Protein 8KC4 (pdb70)

Structure (mmCIF, N/CA/C/O backbone):
data_8KC4
#
_entry.id   8KC4
#
_cell.length_a   40.535
_cell.length_b   59.101
_cell.length_c   67.956
_cell.angle_alpha   90.000
_cell.angle_beta   90.000
_cell.angle_gamma   90.000
#
_symmetry.space_group_name_H-M   'P 21 21 21'
#
loop_
_entity.id
_entity.type
_entity.pdbx_description
1 polymer 'De novo design protein -NA05'
2 water water
#
loop_
_atom_site.group_PDB
_atom_site.id
_atom_site.type_symbol
_atom_site.label_atom_id
_atom_site.label_alt_id
_atom_site.label_comp_id
_atom_site.label_asym_id
_atom_site.label_entity_id
_atom_site.label_seq_id
_atom_site.pdbx_PDB_ins_code
_atom_site.Cartn_x
_atom_site.Cartn_y
_atom_site.Cartn_z
_atom_site.occupancy
_atom_site.B_iso_or_equiv
_atom_site.auth_seq_id
_atom_site.auth_comp_id
_atom_site.auth_asym_id
_atom_site.auth_atom_id
_atom_site.pdbx_PDB_model_num
ATOM 1 N N . LYS A 1 9 ? 11.03130 12.44832 33.90939 1.000 106.64007 8 LYS A N 1
ATOM 2 C CA . LYS A 1 9 ? 11.00167 11.00409 33.71194 1.000 100.46878 8 LYS A CA 1
ATOM 3 C C . LYS A 1 9 ? 9.62127 10.43621 34.02577 1.000 99.21349 8 LYS A C 1
ATOM 4 O O . LYS A 1 9 ? 9.20130 9.44153 33.43393 1.000 95.50351 8 LYS A O 1
ATOM 6 N N . LYS A 1 10 ? 8.92328 11.07167 34.97002 1.000 116.78862 9 LYS A N 1
ATOM 7 C CA . LYS A 1 10 ? 7.58101 10.62370 35.32897 1.000 114.06549 9 LYS A CA 1
ATOM 8 C C . LYS A 1 10 ? 6.62165 10.76782 34.15332 1.000 109.62925 9 LYS A C 1
ATOM 9 O O . LYS A 1 10 ? 5.83871 9.85702 33.85895 1.000 103.93094 9 LYS A O 1
ATOM 11 N N . LYS A 1 11 ? 6.66919 11.91230 33.46676 1.000 97.23927 10 LYS A N 1
ATOM 12 C CA . LYS A 1 11 ? 5.83389 12.09947 32.28555 1.000 98.62797 10 LYS A CA 1
ATOM 13 C C . LYS A 1 11 ? 6.29387 11.21500 31.13509 1.000 85.70356 10 LYS A C 1
ATOM 14 O O . LYS A 1 11 ? 5.47580 10.80172 30.30453 1.000 82.17174 10 LYS A O 1
ATOM 16 N N . ILE A 1 12 ? 7.59507 10.92305 31.06993 1.000 95.02697 11 ILE A N 1
ATOM 17 C CA . ILE A 1 12 ? 8.12200 10.05064 30.02416 1.000 80.06536 11 ILE A CA 1
ATOM 18 C C . ILE A 1 12 ? 7.52671 8.65435 30.15852 1.000 90.84447 11 ILE A C 1
ATOM 19 O O . ILE A 1 12 ? 7.06578 8.05557 29.17927 1.000 78.15421 11 ILE A O 1
ATOM 24 N N . GLU A 1 13 ? 7.51892 8.12091 31.38311 1.000 88.23822 12 GLU A N 1
ATOM 25 C CA . GLU A 1 13 ? 6.98403 6.78268 31.61231 1.000 90.06620 12 GLU A CA 1
ATOM 26 C C . GLU A 1 13 ? 5.47382 6.74612 31.41504 1.000 85.79626 12 GLU A C 1
ATOM 27 O O . GLU A 1 13 ? 4.93372 5.75872 30.90259 1.000 84.13668 12 GLU A O 1
ATOM 29 N N . GLU A 1 14 ? 4.77583 7.80973 31.82157 1.000 88.61460 13 GLU A N 1
ATOM 30 C CA . GLU A 1 14 ? 3.32483 7.84663 31.66785 1.000 88.94294 13 GLU A CA 1
ATOM 31 C C . GLU A 1 14 ? 2.92408 7.81183 30.19844 1.000 94.39501 13 GLU A C 1
ATOM 32 O O . GLU A 1 14 ? 1.94184 7.15658 29.83062 1.000 85.01880 13 GLU A O 1
ATOM 34 N N . PHE A 1 15 ? 3.66854 8.51853 29.34416 1.000 78.57086 14 PHE A N 1
ATOM 35 C CA . PHE A 1 15 ? 3.37985 8.49175 27.91377 1.000 74.74921 14 PHE A CA 1
ATOM 36 C C . PHE A 1 15 ? 3.55777 7.09140 27.34125 1.000 71.32185 14 PHE A C 1
ATOM 37 O O . PHE A 1 15 ? 2.74254 6.63549 26.53050 1.000 69.62670 14 PHE A O 1
ATOM 45 N N . ALA A 1 16 ? 4.62403 6.39693 27.74643 1.000 73.18468 15 ALA A N 1
ATOM 46 C CA . ALA A 1 16 ? 4.85800 5.04288 27.25519 1.000 70.81358 15 ALA A CA 1
ATOM 47 C C . ALA A 1 16 ? 3.75319 4.09526 27.70323 1.000 85.63884 15 ALA A C 1
ATOM 48 O O . ALA A 1 16 ? 3.31452 3.23225 26.93339 1.000 79.47672 15 ALA A O 1
ATOM 50 N N . ASN A 1 17 ? 3.29644 4.23583 28.95024 1.000 78.50788 16 ASN A N 1
ATOM 51 C CA . ASN A 1 17 ? 2.19503 3.40933 29.43302 1.000 82.23791 16 ASN A CA 1
ATOM 52 C C . ASN A 1 17 ? 0.91611 3.68920 28.65411 1.000 80.92970 16 ASN A C 1
ATOM 53 O O . ASN A 1 17 ? 0.11368 2.77967 28.41406 1.000 83.25733 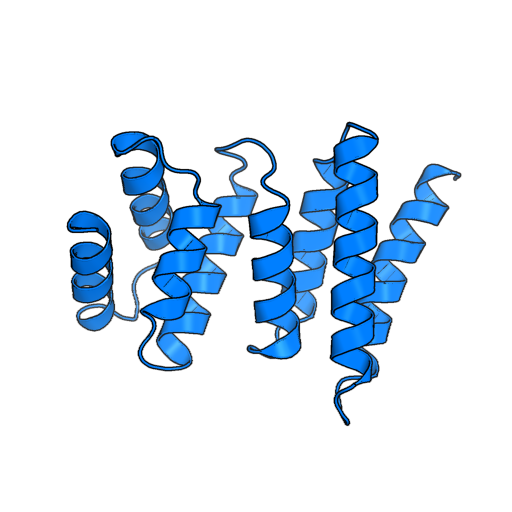16 ASN A O 1
ATOM 55 N N . PHE A 1 18 ? 0.70212 4.94684 28.26250 1.000 79.01951 17 PHE A N 1
ATOM 56 C CA . PHE A 1 18 ? -0.46788 5.28088 27.45727 1.000 78.19905 17 PHE A CA 1
ATOM 57 C C . PHE A 1 18 ? -0.40491 4.62155 26.08448 1.000 74.19032 17 PHE A C 1
ATOM 58 O O . PHE A 1 18 ? -1.41930 4.12384 25.58239 1.000 77.69414 17 PHE A O 1
ATOM 66 N N . PHE A 1 19 ? 0.77593 4.61059 25.46085 1.000 70.09149 18 PHE A N 1
ATOM 67 C CA . PHE A 1 19 ? 0.88944 4.08223 24.10461 1.000 70.51103 18 PHE A CA 1
ATOM 68 C C . PHE A 1 19 ? 0.66260 2.57547 24.06498 1.000 75.29666 18 PHE A C 1
ATOM 69 O O . PHE A 1 19 ? 0.02839 2.06497 23.13511 1.000 67.98803 18 PHE A O 1
ATOM 77 N N . ILE A 1 20 ? 1.18513 1.84251 25.05184 1.000 77.37752 19 ILE A N 1
ATOM 78 C CA . ILE A 1 20 ? 1.05386 0.38975 25.04032 1.000 73.37410 19 ILE A CA 1
ATOM 79 C C . ILE A 1 20 ? -0.39875 -0.04470 25.18709 1.000 76.90611 19 ILE A C 1
ATOM 80 O O . ILE A 1 20 ? -0.75971 -1.14831 24.76532 1.000 85.11477 19 ILE A O 1
ATOM 85 N N . GLU A 1 21 ? -1.24850 0.80087 25.77069 1.000 78.86454 20 GLU A N 1
ATOM 86 C CA . GLU A 1 21 ? -2.67130 0.50380 25.87804 1.000 82.87660 20 GLU A CA 1
ATOM 87 C C . GLU A 1 21 ? -3.44692 0.90153 24.63055 1.000 80.86873 20 GLU A C 1
ATOM 88 O O . GLU A 1 21 ? -4.49540 0.31041 24.34697 1.000 83.98001 20 GLU A O 1
ATOM 90 N N . ASN A 1 22 ? -2.95864 1.89179 23.88268 1.000 76.38684 21 ASN A N 1
ATOM 91 C CA . ASN A 1 22 ? -3.57859 2.34423 22.63614 1.000 79.36547 21 ASN A CA 1
ATOM 92 C C . ASN A 1 22 ? -2.46104 2.46662 21.60361 1.000 69.60512 21 ASN A C 1
ATOM 93 O O . ASN A 1 22 ? -1.80757 3.50795 21.50278 1.000 74.18456 21 ASN A O 1
ATOM 98 N N . LYS A 1 23 ? -2.23054 1.39454 20.84889 1.000 69.16500 22 LYS A N 1
ATOM 99 C CA . LYS A 1 23 ? -1.15230 1.36193 19.87067 1.000 72.34274 22 LYS A CA 1
ATOM 100 C C . LYS A 1 23 ? -1.55688 1.90750 18.50804 1.000 75.86850 22 LYS A C 1
ATOM 101 O O . LYS A 1 23 ? -0.69005 2.06379 17.64126 1.000 64.87579 22 LYS A O 1
ATOM 107 N N . ASP A 1 24 ? -2.83838 2.20540 18.29714 1.000 67.54666 23 ASP A N 1
ATOM 108 C CA . ASP A 1 24 ? -3.34061 2.62205 16.99380 1.000 70.68265 23 ASP A CA 1
ATOM 109 C C . ASP A 1 24 ? -3.86684 4.05415 17.01792 1.000 81.96936 23 ASP A C 1
ATOM 110 O O . ASP A 1 24 ? -4.79133 4.39394 16.27689 1.000 80.47715 23 ASP A O 1
ATOM 115 N N . VAL A 1 25 ? -3.28754 4.90680 17.86682 1.000 77.66148 24 VAL A N 1
ATOM 116 C CA . VAL A 1 25 ? -3.70669 6.30370 17.90023 1.000 78.62560 24 VAL A CA 1
ATOM 117 C C . VAL A 1 25 ? -3.20618 7.02753 16.65348 1.000 73.10889 24 VAL A C 1
ATOM 118 O O . VAL A 1 25 ? -2.23471 6.62201 16.00339 1.000 72.41206 24 VAL A O 1
ATOM 122 N N . ASP A 1 26 ? -3.89290 8.11660 16.31423 1.000 79.44964 25 ASP A N 1
ATOM 123 C CA . ASP A 1 26 ? -3.48277 8.94217 15.18759 1.000 76.46358 25 ASP A CA 1
ATOM 124 C C . ASP A 1 26 ? -2.10459 9.53912 15.44419 1.000 74.72927 25 ASP A C 1
ATOM 125 O O . ASP A 1 26 ? -1.76213 9.89260 16.57619 1.000 77.24624 25 ASP A O 1
ATOM 130 N N . LEU A 1 27 ? -1.30528 9.63744 14.37925 1.000 71.89165 26 LEU A N 1
ATOM 131 C CA . LEU A 1 27 ? 0.02343 10.22730 14.50559 1.000 64.65443 26 LEU A CA 1
ATOM 132 C C . LEU A 1 27 ? -0.06116 11.69061 14.91997 1.000 65.22024 26 LEU A C 1
ATOM 133 O O . LEU A 1 27 ? 0.74233 12.15979 15.73470 1.000 67.68194 26 LEU A O 1
ATOM 138 N N . ASP A 1 28 ? -1.02517 12.42917 14.36405 1.000 80.91321 27 ASP A N 1
ATOM 139 C CA . ASP A 1 28 ? -1.18334 13.83633 14.71890 1.000 75.09158 27 ASP A CA 1
ATOM 140 C C . ASP A 1 28 ? -1.51958 13.99598 16.19637 1.000 79.44114 27 ASP A C 1
ATOM 141 O O . ASP A 1 28 ? -0.94066 14.84087 16.88892 1.000 84.67579 27 ASP A O 1
ATOM 146 N N . GLU A 1 29 ? -2.45705 13.18836 16.69846 1.000 83.77247 28 GLU A N 1
ATOM 147 C CA . GLU A 1 29 ? -2.77163 13.22719 18.12283 1.000 91.14064 28 GLU A CA 1
ATOM 148 C C . GLU A 1 29 ? -1.58667 12.75910 18.95643 1.000 80.95423 28 GLU A C 1
ATOM 149 O O . GLU A 1 29 ? -1.32248 13.30664 20.03354 1.000 78.28951 28 GLU A O 1
ATOM 155 N N . LEU A 1 30 ? -0.86817 11.74086 18.47811 1.000 71.71893 29 LEU A N 1
ATOM 156 C CA . LEU A 1 30 ? 0.34053 11.29917 19.16449 1.000 61.67861 29 LEU A CA 1
ATOM 157 C C . LEU A 1 30 ? 1.37536 12.41599 19.21574 1.000 75.79734 29 LEU A C 1
ATOM 158 O O . LEU A 1 30 ? 1.92407 12.71962 20.28022 1.000 65.14704 29 LEU A O 1
ATOM 163 N N . ALA A 1 31 ? 1.63191 13.06085 18.07284 1.000 71.81068 30 ALA A N 1
ATOM 164 C CA . ALA A 1 31 ? 2.63301 14.12271 18.02275 1.000 59.84001 30 ALA A CA 1
ATOM 165 C C . ALA A 1 31 ? 2.27066 15.28440 18.93719 1.000 63.39815 30 ALA A C 1
ATOM 166 O O . ALA A 1 31 ? 3.16165 15.97606 19.44370 1.000 66.54930 30 ALA A O 1
ATOM 168 N N . ASP A 1 32 ? 0.97489 15.51657 19.15751 1.000 71.19118 31 ASP A N 1
ATOM 169 C CA . ASP A 1 32 ? 0.56064 16.54733 20.10267 1.000 66.80107 31 ASP A CA 1
ATOM 170 C C . ASP A 1 32 ? 1.00254 16.20019 21.51861 1.000 75.55276 31 ASP A C 1
ATOM 171 O O . ASP A 1 32 ? 1.38517 17.08545 22.29296 1.000 69.11276 31 ASP A O 1
ATOM 176 N N . LYS A 1 33 ? 0.94600 14.91424 21.87687 1.000 71.04129 32 LYS A N 1
ATOM 177 C CA . LYS A 1 33 ? 1.35301 14.49292 23.21378 1.000 67.68696 32 LYS A CA 1
ATOM 178 C C . LYS A 1 33 ? 2.83866 14.73709 23.45156 1.000 72.12138 32 LYS A C 1
ATOM 179 O O . LYS A 1 33 ? 3.22875 15.20590 24.52750 1.000 92.73213 32 LYS A O 1
ATOM 181 N N . ILE A 1 34 ? 3.68397 14.41836 22.46478 1.00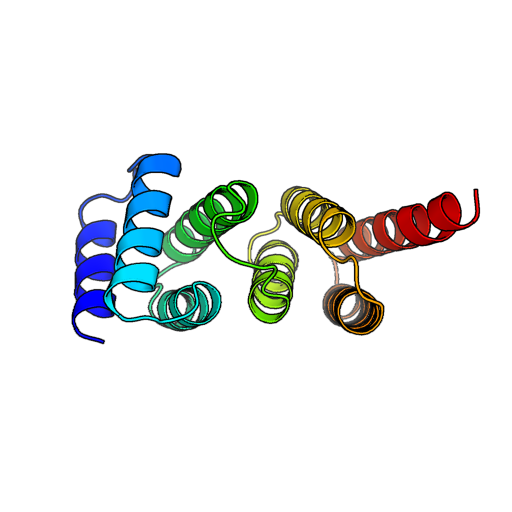0 68.71940 33 ILE A N 1
ATOM 182 C CA . ILE A 1 34 ? 5.11738 14.67053 22.60703 1.000 71.28790 33 ILE A CA 1
ATOM 183 C C . ILE A 1 34 ? 5.38079 16.16123 22.77167 1.000 63.98081 33 ILE A C 1
ATOM 184 O O . ILE A 1 34 ? 6.17811 16.57605 23.62248 1.000 83.23118 33 ILE A O 1
ATOM 189 N N . LEU A 1 35 ? 4.70980 16.99016 21.96771 1.000 70.03840 34 LEU A N 1
ATOM 190 C CA . LEU A 1 35 ? 4.88586 18.43450 22.07829 1.000 67.19982 34 LEU A CA 1
ATOM 191 C C . LEU A 1 35 ? 4.42962 18.95631 23.43542 1.000 80.16883 34 LEU A C 1
ATOM 192 O O . LEU A 1 35 ? 5.00600 19.91944 23.95531 1.000 90.40794 34 LEU A O 1
ATOM 197 N N . GLU A 1 36 ? 3.40062 18.33896 24.02220 1.000 80.38459 35 GLU A N 1
ATOM 198 C CA . GLU A 1 36 ? 2.91311 18.78505 25.32401 1.000 83.33483 35 GLU A CA 1
ATOM 199 C C . GLU A 1 36 ? 3.97642 18.61894 26.40278 1.000 80.68570 35 GLU A C 1
ATOM 200 O O . GLU A 1 36 ? 4.16223 19.50748 27.24239 1.000 91.09104 35 GLU A O 1
ATOM 202 N N . ILE A 1 37 ? 4.68206 17.48574 26.40035 1.000 77.45546 36 ILE A N 1
ATOM 203 C CA . ILE A 1 37 ? 5.73321 17.26880 27.38982 1.000 85.90943 36 ILE A CA 1
ATOM 204 C C . ILE A 1 37 ? 6.91535 18.19456 27.12767 1.000 88.63852 36 ILE A C 1
ATOM 205 O O . ILE A 1 37 ? 7.52394 18.72598 28.06432 1.000 89.70584 36 ILE A O 1
ATOM 210 N N . ALA A 1 38 ? 7.25783 18.40468 25.85360 1.000 76.36747 37 ALA A N 1
ATOM 211 C CA . ALA A 1 38 ? 8.40929 19.23862 25.52085 1.000 77.23635 37 ALA A CA 1
ATOM 212 C C . ALA A 1 38 ? 8.21439 20.67461 25.99117 1.000 85.66451 37 ALA A C 1
ATOM 213 O O . ALA A 1 38 ? 9.13806 21.28682 26.54048 1.000 97.99969 37 ALA A O 1
ATOM 215 N N . GLU A 1 39 ? 7.01886 21.22915 25.78696 1.000 88.05795 38 GLU A N 1
ATOM 216 C CA . GLU A 1 39 ? 6.75810 22.60392 26.19590 1.000 89.21173 38 GLU A CA 1
ATOM 217 C C . GLU A 1 39 ? 6.54729 22.73019 27.70000 1.000 102.70444 38 GLU A C 1
ATOM 218 O O . GLU A 1 39 ? 6.91566 23.75426 28.28660 1.000 100.65164 38 GLU A O 1
ATOM 224 N N . GLU A 1 40 ? 5.95982 21.71371 28.33744 1.000 103.70369 39 GLU A N 1
ATOM 225 C CA . GLU A 1 40 ? 5.68704 21.79928 29.76925 1.000 100.96059 39 GLU A CA 1
ATOM 226 C C . GLU A 1 40 ? 6.97133 21.74450 30.58826 1.000 103.73802 39 GLU A C 1
ATOM 227 O O . GLU A 1 40 ? 7.14777 22.52878 31.52786 1.000 119.60822 39 GLU A O 1
ATOM 229 N N . THR A 1 41 ? 7.87626 20.82863 30.25274 1.000 99.28570 40 THR A N 1
ATOM 230 C CA . THR A 1 41 ? 9.11303 20.65123 31.00215 1.000 102.22649 40 THR A CA 1
ATOM 231 C C . THR A 1 41 ? 10.28970 21.41871 30.41336 1.000 102.26241 40 THR A C 1
ATOM 232 O O . THR A 1 41 ? 11.40040 21.31973 30.94471 1.000 105.11498 40 THR A O 1
ATOM 236 N N . GLY A 1 42 ? 10.08014 22.17456 29.33834 1.000 96.41761 41 GLY A N 1
ATOM 237 C CA . GLY A 1 42 ? 11.16621 22.92423 28.74043 1.000 93.28331 41 GLY A CA 1
ATOM 238 C C . GLY A 1 42 ? 12.23996 22.07759 28.10011 1.000 104.46404 41 GLY A C 1
ATOM 239 O O . GLY A 1 42 ? 13.36108 22.55500 27.90797 1.000 95.44522 41 GLY A O 1
ATOM 240 N N . THR A 1 43 ? 11.93012 20.83093 27.76151 1.000 86.05049 42 THR A N 1
ATOM 241 C CA . THR A 1 43 ? 12.88847 19.91988 27.15522 1.000 85.11388 42 THR A CA 1
ATOM 242 C C . THR A 1 43 ? 12.72443 19.92645 25.64231 1.000 82.68286 42 THR A C 1
ATOM 243 O O . THR A 1 43 ? 11.60786 20.03922 25.12822 1.000 73.59452 42 THR A O 1
ATOM 247 N N . HIS A 1 44 ? 13.84434 19.81719 24.93470 1.000 83.60779 43 HIS A N 1
ATOM 248 C CA . HIS A 1 44 ? 13.80094 19.71997 23.48489 1.000 65.81832 43 HIS A CA 1
ATOM 249 C C . HIS A 1 44 ? 13.12204 18.42268 23.06176 1.000 70.44669 43 HIS A C 1
ATOM 250 O O . HIS A 1 44 ? 13.20263 17.39923 23.74707 1.000 74.20575 43 HIS A O 1
ATOM 257 N N . ILE A 1 45 ? 12.43372 18.48005 21.91890 1.000 67.13905 44 ILE A N 1
ATOM 258 C CA . ILE A 1 45 ? 11.73682 17.30364 21.40736 1.000 55.51491 44 ILE A CA 1
ATOM 259 C C . ILE A 1 45 ? 12.72405 16.18170 21.11352 1.000 53.75733 44 ILE A C 1
ATOM 260 O O . ILE A 1 45 ? 12.40616 14.99884 21.29291 1.000 68.26407 44 ILE A O 1
ATOM 265 N N . GLY A 1 46 ? 13.93676 16.52927 20.67622 1.000 54.80672 45 GLY A N 1
ATOM 266 C CA . GLY A 1 46 ? 14.93985 15.51036 20.40860 1.000 66.82620 45 GLY A CA 1
ATOM 267 C C . GLY A 1 46 ? 15.31076 14.70736 21.64073 1.000 57.71707 45 GLY A C 1
ATOM 268 O O . GLY A 1 46 ? 15.49092 13.48901 21.56749 1.000 58.25449 45 GLY A O 1
ATOM 269 N N . ASP A 1 47 ? 15.43645 15.37758 22.78951 1.000 65.68054 46 ASP A N 1
ATOM 270 C CA . ASP A 1 47 ? 15.73178 14.66819 24.03094 1.000 61.45300 46 ASP A CA 1
ATOM 271 C C . ASP A 1 47 ? 14.59487 13.72828 24.41305 1.000 59.89056 46 ASP A C 1
ATOM 272 O O . ASP A 1 47 ? 14.83713 12.62023 24.90646 1.000 70.18259 46 ASP A O 1
ATOM 277 N N . ILE A 1 48 ? 13.34829 14.15827 24.20338 1.000 64.27516 47 ILE A N 1
ATOM 278 C CA . ILE A 1 48 ? 12.20265 13.29057 24.46707 1.000 63.71926 47 ILE A CA 1
ATOM 279 C C . ILE A 1 48 ? 12.24236 12.06852 23.55773 1.000 73.35019 47 ILE A C 1
ATOM 280 O O . ILE A 1 48 ? 12.01747 10.93465 23.99792 1.000 69.98952 47 ILE A O 1
ATOM 285 N N . TYR A 1 49 ? 12.52304 12.28471 22.27061 1.000 57.58544 48 TYR A N 1
ATOM 286 C CA . TYR A 1 49 ? 12.58055 11.17021 21.32970 1.000 61.90591 48 TYR A CA 1
ATOM 287 C C . TYR A 1 49 ? 13.69779 10.19928 21.68981 1.000 51.01932 48 TYR A C 1
ATOM 288 O O . TYR A 1 49 ? 13.50993 8.97814 21.63699 1.000 55.52592 48 TYR A O 1
ATOM 297 N N . GLU A 1 50 ? 14.86667 10.72494 22.06509 1.000 57.65850 49 GLU A N 1
ATOM 298 C CA . GLU A 1 50 ? 15.99084 9.86363 22.41859 1.000 59.14951 49 GLU A CA 1
ATOM 299 C C . GLU A 1 50 ? 15.65844 8.98589 23.61907 1.000 73.73356 49 GLU A C 1
ATOM 300 O O . GLU A 1 50 ? 15.96943 7.78869 23.62837 1.000 61.11438 49 GLU A O 1
ATOM 306 N N . GLN A 1 51 ? 15.02449 9.56382 24.64170 1.000 67.87019 50 GLN A N 1
ATOM 307 C CA . GLN A 1 51 ? 14.58976 8.77159 25.78749 1.000 71.52208 50 GLN A CA 1
ATOM 308 C C . GLN A 1 51 ? 13.50380 7.77670 25.39390 1.000 60.16155 50 GLN A C 1
ATOM 309 O O . GLN A 1 51 ? 13.48635 6.64227 25.88492 1.000 82.35294 50 GLN A O 1
ATOM 315 N N . LEU A 1 52 ? 12.58646 8.18381 24.51327 1.000 64.99979 51 LEU A N 1
ATOM 316 C CA . LEU A 1 52 ? 11.50505 7.29271 24.10401 1.000 52.90596 51 LEU A CA 1
ATOM 317 C C . LEU A 1 52 ? 12.00998 6.12560 23.26415 1.000 61.36720 51 LEU A C 1
ATOM 318 O O . LEU A 1 52 ? 11.43322 5.03320 23.31947 1.000 55.35612 51 LEU A O 1
ATOM 323 N N . VAL A 1 53 ? 13.06345 6.33537 22.47098 1.000 58.61960 52 VAL A N 1
ATOM 324 C CA . VAL A 1 53 ? 13.63497 5.23560 21.69730 1.000 51.69448 52 VAL A CA 1
ATOM 325 C C . VAL A 1 53 ? 14.17797 4.15939 22.62746 1.000 72.40010 52 VAL A C 1
ATOM 326 O O . VAL A 1 53 ? 13.96352 2.96043 22.40869 1.000 61.94253 52 VAL A O 1
ATOM 330 N N . ALA A 1 54 ? 14.88179 4.56926 23.68488 1.000 62.89591 53 ALA A N 1
ATOM 331 C CA . ALA A 1 54 ? 15.40452 3.61309 24.65218 1.000 70.62332 53 ALA A CA 1
ATOM 332 C C . ALA A 1 54 ? 14.29938 2.88716 25.40748 1.000 70.14120 53 ALA A C 1
ATOM 333 O O . ALA A 1 54 ? 14.53953 1.79378 25.92982 1.000 72.10910 53 ALA A O 1
ATOM 335 N N . LEU A 1 55 ? 13.10331 3.46624 25.48026 1.000 74.78618 54 LEU A N 1
ATOM 336 C CA . LEU A 1 55 ? 11.98717 2.86675 26.19842 1.000 72.32839 54 LEU A CA 1
ATOM 337 C C . LEU A 1 55 ? 11.05778 2.06004 25.29985 1.000 73.44263 54 LEU A C 1
ATOM 338 O O . LEU A 1 55 ? 10.08571 1.48465 25.80016 1.000 79.08051 54 LEU A O 1
ATOM 343 N N . ALA A 1 56 ? 11.32776 1.99738 24.00297 1.000 68.20099 55 ALA A N 1
ATOM 344 C CA . ALA A 1 56 ? 10.46342 1.25591 23.09015 1.000 64.82810 55 ALA A CA 1
ATOM 345 C C . ALA A 1 56 ? 10.64409 -0.24157 23.30286 1.000 56.34801 55 ALA A C 1
ATOM 346 O O . ALA A 1 56 ? 11.77042 -0.74224 23.18762 1.000 63.99203 55 ALA A O 1
ATOM 348 N N . PRO A 1 57 ? 9.58057 -0.99173 23.61111 1.000 57.67305 56 PRO A N 1
ATOM 349 C CA . PRO A 1 57 ? 9.75064 -2.42618 23.88435 1.000 59.97835 56 PRO A CA 1
ATOM 350 C C . PRO A 1 57 ? 9.84973 -3.29366 22.64215 1.000 75.66182 56 PRO A C 1
ATOM 351 O O . PRO A 1 57 ? 10.35893 -4.41831 22.74099 1.000 70.86662 56 PRO A O 1
ATOM 355 N N . ASP A 1 58 ? 9.38661 -2.82261 21.48634 1.000 59.59782 57 ASP A N 1
ATOM 356 C CA . ASP A 1 58 ? 9.39818 -3.62846 20.27390 1.000 67.87090 57 ASP A CA 1
ATOM 357 C C . ASP A 1 58 ? 9.56545 -2.71002 19.06949 1.000 64.19353 57 ASP A C 1
ATOM 358 O O . ASP A 1 58 ? 9.60756 -1.48296 19.19707 1.000 63.73287 57 ASP A O 1
ATOM 363 N N . GLU A 1 59 ? 9.66702 -3.32323 17.88733 1.000 62.57250 58 GLU A N 1
ATOM 364 C CA . GLU A 1 59 ? 9.85952 -2.55243 16.66258 1.000 66.31942 58 GLU A CA 1
ATOM 365 C C . GLU A 1 59 ? 8.63943 -1.69714 16.34387 1.000 56.09004 58 GLU A C 1
ATOM 366 O O . GLU A 1 59 ? 8.77765 -0.56658 15.86211 1.000 48.49414 58 GLU A O 1
ATOM 372 N N . GLU A 1 60 ? 7.43747 -2.22144 16.59842 1.000 47.42798 59 GLU A N 1
ATOM 373 C CA . GLU A 1 60 ? 6.22243 -1.46937 16.29918 1.000 48.56332 59 GLU A CA 1
ATOM 374 C C . GLU A 1 60 ? 6.16136 -0.17304 17.09873 1.000 53.04400 59 GLU A C 1
ATOM 375 O O . GLU A 1 60 ? 5.78555 0.87711 16.56409 1.000 59.50610 59 GLU A O 1
ATOM 381 N N . THR A 1 61 ? 6.52101 -0.22731 18.38414 1.000 44.63452 60 THR A N 1
ATOM 382 C CA . THR A 1 61 ? 6.54533 0.98566 19.19676 1.000 43.25495 60 THR A CA 1
ATOM 383 C C . THR A 1 61 ? 7.57563 1.97919 18.67583 1.000 47.48237 60 THR A C 1
ATOM 384 O O . THR A 1 61 ? 7.29939 3.18118 18.58327 1.000 53.53083 60 THR A O 1
ATOM 388 N N . LEU A 1 62 ? 8.77119 1.49474 18.33132 1.000 43.78820 61 LEU A N 1
ATOM 389 C CA . LEU A 1 62 ? 9.80124 2.37673 17.79258 1.000 52.40495 61 LEU A CA 1
ATOM 390 C C . LEU A 1 62 ? 9.36137 2.99001 16.47031 1.000 40.55731 61 LEU A C 1
ATOM 391 O O . LEU A 1 62 ? 9.60416 4.17524 16.21407 1.000 39.49485 61 LEU A O 1
ATOM 396 N N . ARG A 1 63 ? 8.71418 2.19465 15.61716 1.000 45.11905 62 ARG A N 1
ATOM 397 C CA . ARG A 1 63 ? 8.27008 2.69254 14.31992 1.000 46.99446 62 ARG A CA 1
ATOM 398 C C . ARG A 1 63 ? 7.19192 3.75981 14.47418 1.000 49.09783 62 ARG A C 1
ATOM 399 O O . ARG A 1 63 ? 7.29467 4.84619 13.89320 1.000 50.97666 62 ARG A O 1
ATOM 407 N N . THR A 1 64 ? 6.15279 3.47108 15.26326 1.000 50.60969 63 THR A N 1
ATOM 408 C CA . THR A 1 64 ? 5.05746 4.42361 15.42771 1.000 47.24130 63 THR A CA 1
ATOM 409 C C . THR A 1 64 ? 5.53798 5.71287 16.08235 1.000 51.14124 63 THR A C 1
ATOM 410 O O . THR A 1 64 ? 5.11800 6.81014 15.69471 1.000 52.09191 63 THR A O 1
ATOM 414 N N . LEU A 1 65 ? 6.41926 5.59940 17.07827 1.000 44.51370 64 LEU A N 1
ATOM 415 C CA . LEU A 1 65 ? 6.97132 6.78747 17.72025 1.000 43.14148 64 LEU A CA 1
ATOM 416 C C . LEU A 1 65 ? 7.76898 7.63058 16.73406 1.000 36.51326 64 LEU A C 1
ATOM 417 O O . LEU A 1 65 ? 7.66619 8.86322 16.73411 1.000 47.59786 64 LEU A O 1
ATOM 422 N N . THR A 1 66 ? 8.57623 6.98313 15.88982 1.000 42.66060 65 THR A N 1
ATOM 423 C CA . THR A 1 66 ? 9.36389 7.71986 14.90639 1.000 45.08312 65 THR A CA 1
ATOM 424 C C . THR A 1 66 ? 8.46542 8.43499 13.90522 1.000 34.10310 65 THR A C 1
ATOM 425 O O . THR A 1 66 ? 8.72839 9.58558 13.53507 1.000 46.12777 65 THR A O 1
ATOM 429 N N . LEU A 1 67 ? 7.39930 7.76774 13.45526 1.000 42.02720 66 LEU A N 1
ATOM 430 C CA . LEU A 1 67 ? 6.46730 8.39852 12.52561 1.000 46.57595 66 LEU A CA 1
ATOM 431 C C . LEU A 1 67 ? 5.81067 9.62142 13.15093 1.000 47.13124 66 LEU A C 1
ATOM 432 O O . LEU A 1 67 ? 5.64483 10.65343 12.48991 1.000 37.83555 66 LEU A O 1
ATOM 437 N N . ALA A 1 68 ? 5.42343 9.52156 14.42437 1.000 46.73301 67 ALA A N 1
ATOM 438 C CA . ALA A 1 68 ? 4.86557 10.67618 15.11884 1.000 36.75524 67 ALA A CA 1
ATOM 439 C C . ALA A 1 68 ? 5.88297 11.80599 15.20583 1.000 38.19124 67 ALA A C 1
ATOM 440 O O . ALA A 1 68 ? 5.53417 12.98091 15.04051 1.000 46.87524 67 ALA A O 1
ATOM 442 N N . LEU A 1 69 ? 7.14759 11.46828 15.46979 1.000 38.51491 68 LEU A N 1
ATOM 443 C CA . LEU A 1 69 ? 8.19020 12.48652 15.53892 1.000 36.82449 68 LEU A CA 1
ATOM 444 C C . LEU A 1 69 ? 8.38428 13.17670 14.19401 1.000 36.03713 68 LEU A C 1
ATOM 445 O O . LEU A 1 69 ? 8.55661 14.40030 14.13623 1.000 42.82373 68 LEU A O 1
ATOM 450 N N . VAL A 1 70 ? 8.37150 12.40723 13.10222 1.000 34.44310 69 VAL A N 1
ATOM 451 C CA . VAL A 1 70 ? 8.50728 12.99872 11.77331 1.000 44.39128 69 VAL A CA 1
ATOM 452 C C . VAL A 1 70 ? 7.35363 13.95425 11.49936 1.000 33.42876 69 VAL A C 1
ATOM 453 O O . VAL A 1 70 ? 7.55141 15.05982 10.97986 1.000 42.84129 69 VAL A O 1
ATOM 457 N N . ARG A 1 71 ? 6.13095 13.54277 11.84381 1.000 35.92046 70 ARG A N 1
ATOM 458 C CA . ARG A 1 71 ? 4.97791 14.42386 11.69094 1.000 39.14846 70 ARG A CA 1
ATOM 459 C C . ARG A 1 71 ? 5.13218 15.68462 12.53163 1.000 57.91199 70 ARG A C 1
ATOM 460 O O . ARG A 1 71 ? 4.82281 16.78984 12.07072 1.000 47.88041 70 ARG A O 1
ATOM 468 N N . LEU A 1 72 ? 5.60457 15.53726 13.77158 1.000 44.95563 71 LEU A N 1
ATOM 469 C CA . LEU A 1 72 ? 5.83507 16.70172 14.61999 1.000 38.83925 71 LEU A CA 1
ATOM 470 C C . LEU A 1 72 ? 6.91093 17.60686 14.03324 1.000 48.59965 71 LEU A C 1
ATOM 471 O O . LEU A 1 72 ? 6.79568 18.83712 14.08856 1.000 48.64323 71 LEU A O 1
ATOM 476 N N . LEU A 1 73 ? 7.96880 17.01448 13.47240 1.000 41.41435 72 LEU A N 1
ATOM 477 C CA . LEU A 1 73 ? 9.04049 17.80987 12.88078 1.000 41.10202 72 LEU A CA 1
ATOM 478 C C . LEU A 1 73 ? 8.52185 18.67615 11.74016 1.000 55.65490 72 LEU A C 1
ATOM 479 O O . LEU A 1 73 ? 8.95762 19.82151 11.57271 1.000 61.49031 72 LEU A O 1
ATOM 484 N N . GLY A 1 74 ? 7.58756 18.14819 10.94612 1.000 44.22420 73 GLY A N 1
ATOM 485 C CA . GLY A 1 74 ? 7.02391 18.91506 9.84949 1.000 59.33533 73 GLY A CA 1
ATOM 486 C C . GLY A 1 74 ? 6.20232 20.10791 10.28879 1.000 68.49875 73 GLY A C 1
ATOM 487 O O . GLY A 1 74 ? 6.02752 21.04824 9.50664 1.000 66.77888 73 GLY A O 1
ATOM 488 N N . ARG A 1 75 ? 5.69314 20.09179 11.52275 1.000 59.14785 74 ARG A N 1
ATOM 489 C CA . ARG A 1 75 ? 4.91748 21.21913 12.02441 1.000 63.45821 74 ARG A CA 1
ATOM 490 C C . ARG A 1 75 ? 5.78257 22.44250 12.29570 1.000 64.49798 74 ARG A C 1
ATOM 491 O O . ARG A 1 75 ? 5.24898 23.55497 12.36949 1.000 69.44555 74 ARG A O 1
ATOM 499 N N . ARG A 1 76 ? 7.09803 22.25963 12.43954 1.000 76.92588 75 ARG A N 1
ATOM 500 C CA . ARG A 1 76 ? 8.03480 23.35670 12.69280 1.000 74.53300 75 ARG A CA 1
ATOM 501 C C . ARG A 1 76 ? 7.63590 24.15822 13.93104 1.000 80.29335 75 ARG A C 1
ATOM 502 O O . ARG A 1 76 ? 7.71402 25.38810 13.95022 1.000 78.64011 75 ARG A O 1
ATOM 504 N N . LYS A 1 77 ? 7.20370 23.45328 14.97760 1.000 95.77006 76 LYS A N 1
ATOM 505 C CA . LYS A 1 77 ? 6.81123 24.09908 16.22392 1.000 100.77397 76 LYS A CA 1
ATOM 506 C C . LYS A 1 77 ? 7.99689 24.42223 17.12348 1.000 103.53501 76 LYS A C 1
ATOM 507 O O . LYS A 1 77 ? 7.81424 25.09422 18.14464 1.000 101.59386 76 LYS A O 1
ATOM 509 N N . GLU A 1 78 ? 9.18983 23.96225 16.77549 1.000 102.84161 77 GLU A N 1
ATOM 510 C CA . GLU A 1 78 ? 10.41162 24.23807 17.51292 1.000 81.45978 77 GLU A CA 1
ATOM 511 C C . GLU A 1 78 ? 11.51872 24.50550 16.50879 1.000 89.84067 77 GLU A C 1
ATOM 512 O O . GLU A 1 78 ? 11.43195 24.07504 15.35311 1.000 82.44624 77 GLU A O 1
ATOM 514 N N . PRO A 1 79 ? 12.57000 25.22300 16.91073 1.000 91.18006 78 PRO A N 1
ATOM 515 C CA . PRO A 1 79 ? 13.68514 25.46604 15.98962 1.000 73.74984 78 PRO A CA 1
ATOM 516 C C . PRO A 1 79 ? 14.33882 24.16253 15.55614 1.000 72.07320 78 PRO A C 1
ATOM 517 O O . PRO A 1 79 ? 14.19577 23.11821 16.19608 1.000 73.54488 78 PRO A O 1
ATOM 521 N N . LEU A 1 80 ? 15.05695 24.23619 14.43540 1.000 74.50986 79 LEU A N 1
ATOM 522 C CA . LEU A 1 80 ? 15.64653 23.05402 13.81858 1.000 67.02529 79 LEU A CA 1
ATOM 523 C C . LEU A 1 80 ? 16.60430 22.34353 14.76683 1.000 71.97012 79 LEU A C 1
ATOM 524 O O . LEU A 1 80 ? 17.66558 22.87629 15.10708 1.000 65.37146 79 LEU A O 1
ATOM 529 N N . ASP A 1 81 ? 16.23083 21.14008 15.19728 1.000 70.62001 80 ASP A N 1
ATOM 530 C CA . ASP A 1 81 ? 17.06234 20.30476 16.06142 1.000 56.31891 80 ASP A CA 1
ATOM 531 C C . ASP A 1 81 ? 17.77935 19.29946 15.16743 1.000 51.66527 80 ASP A C 1
ATOM 532 O O . ASP A 1 81 ? 17.17772 18.33154 14.69709 1.000 53.34047 80 ASP A O 1
ATOM 537 N N . LEU A 1 82 ? 19.07284 19.53051 14.93488 1.000 51.76106 81 LEU A N 1
ATOM 538 C CA . LEU A 1 82 ? 19.82358 18.65287 14.04402 1.000 53.79439 81 LEU A CA 1
ATOM 539 C C . LEU A 1 82 ? 20.13031 17.30936 14.69010 1.000 59.09103 81 LEU A C 1
ATOM 540 O O . LEU A 1 82 ? 20.19387 16.29096 13.99177 1.000 56.88104 81 LEU A O 1
ATOM 545 N N . ASP A 1 83 ? 20.33891 17.28472 16.00855 1.000 55.88102 82 ASP A N 1
ATOM 546 C CA . ASP A 1 83 ? 20.52772 16.01135 16.69480 1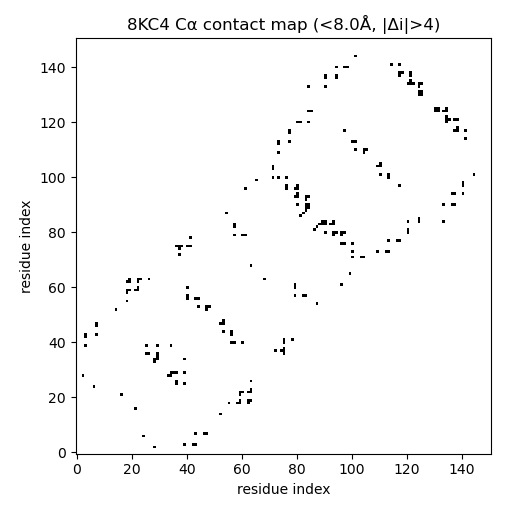.000 50.81195 82 ASP A CA 1
ATOM 547 C C . ASP A 1 83 ? 19.29424 15.13162 16.54791 1.000 56.65441 82 ASP A C 1
ATOM 548 O O . ASP A 1 83 ? 19.40671 13.91933 16.33090 1.000 64.14411 82 ASP A O 1
ATOM 553 N N . LEU A 1 84 ? 18.10607 15.72883 16.66443 1.000 54.78921 83 LEU A N 1
ATOM 554 C CA . LEU A 1 84 ? 16.87386 14.99293 16.40518 1.000 46.79507 83 LEU A CA 1
ATOM 555 C C . LEU A 1 84 ? 16.81449 14.51206 14.96077 1.000 52.22620 83 LEU A C 1
ATOM 556 O O . LEU A 1 84 ? 16.39835 13.37850 14.69230 1.000 49.31998 83 LEU A O 1
ATOM 561 N N . VAL A 1 85 ? 17.22060 15.36492 14.01622 1.000 45.00701 84 VAL A N 1
ATOM 562 C CA . VAL A 1 85 ? 17.19759 14.98987 12.60400 1.000 38.76934 84 VAL A CA 1
ATOM 563 C C . VAL A 1 85 ? 18.12014 13.80296 12.35344 1.000 49.19610 84 VAL A C 1
ATOM 564 O O . VAL A 1 85 ? 17.75218 12.84166 11.66786 1.000 48.64103 84 VAL A O 1
ATOM 568 N N . ARG A 1 86 ? 19.33268 13.85108 12.91204 1.000 48.47015 85 ARG A N 1
ATOM 569 C CA . ARG A 1 86 ? 20.28052 12.75815 12.71496 1.000 63.47206 85 ARG A CA 1
ATOM 570 C C . ARG A 1 86 ? 19.74072 11.45012 13.27846 1.000 64.76932 85 ARG A C 1
ATOM 571 O O . ARG A 1 86 ? 19.86388 10.39492 12.64508 1.000 58.17874 85 ARG A O 1
ATOM 579 N N . LEU A 1 87 ? 19.14195 11.49852 14.47046 1.000 50.88433 86 LEU A N 1
ATOM 580 C CA . LEU A 1 87 ? 18.54311 10.29844 15.04462 1.000 55.38949 86 LEU A CA 1
ATOM 581 C C . LEU A 1 87 ? 17.37532 9.80506 14.19990 1.000 43.50580 86 LEU A C 1
ATOM 582 O O . LEU A 1 87 ? 17.22686 8.59655 13.98374 1.000 48.07950 86 LEU A O 1
ATOM 587 N N . LEU A 1 88 ? 16.53296 10.72359 13.72037 1.000 41.59181 87 LEU A N 1
ATOM 588 C CA . LEU A 1 88 ? 15.41195 10.33092 12.87229 1.000 42.75868 87 LEU A CA 1
ATOM 589 C C . LEU A 1 88 ? 15.90232 9.67464 11.58773 1.000 48.75039 87 LEU A C 1
ATOM 590 O O . LEU A 1 88 ? 15.39995 8.62002 11.18434 1.000 41.41808 87 LEU A O 1
ATOM 595 N N . VAL A 1 89 ? 16.89441 10.28426 10.93524 1.000 47.37748 88 VAL A N 1
ATOM 596 C CA . VAL A 1 89 ? 17.41604 9.73447 9.68762 1.000 50.91377 88 VAL A CA 1
ATOM 597 C C . VAL A 1 89 ? 18.07017 8.37954 9.93037 1.000 57.05578 88 VAL A C 1
ATOM 598 O O . VAL A 1 89 ? 17.87814 7.43506 9.15469 1.000 51.45742 88 VAL A O 1
ATOM 602 N N . GLU A 1 90 ? 18.85087 8.26064 11.00755 1.000 42.41986 89 GLU A N 1
ATOM 603 C CA . GLU A 1 90 ? 19.50250 6.99152 11.31895 1.000 46.25730 89 GLU A CA 1
ATOM 604 C C . GLU A 1 90 ? 18.47627 5.89689 11.58771 1.000 42.97195 89 GLU A C 1
ATOM 605 O O . GLU A 1 90 ? 18.60354 4.77247 11.08897 1.000 51.52088 89 GLU A O 1
ATOM 611 N N . THR A 1 91 ? 17.44754 6.21025 12.37890 1.000 45.95587 90 THR A N 1
ATOM 612 C CA . THR A 1 91 ? 16.43923 5.20868 12.71313 1.000 51.62140 90 THR A CA 1
ATOM 613 C C . THR A 1 91 ? 15.62352 4.80912 11.48945 1.000 38.39965 90 THR A C 1
ATOM 614 O O . THR A 1 91 ? 15.33152 3.62400 11.29038 1.000 45.48042 90 THR A O 1
ATOM 618 N N . LEU A 1 92 ? 15.24757 5.78286 10.65804 1.000 47.39101 91 LEU A N 1
ATOM 619 C CA . LEU A 1 92 ? 14.42226 5.48086 9.49302 1.000 50.75958 91 LEU A CA 1
ATOM 620 C C . LEU A 1 92 ? 15.18535 4.64878 8.46886 1.000 44.16802 91 LEU A C 1
ATOM 621 O O . LEU A 1 92 ? 14.60613 3.76839 7.82187 1.000 51.03805 91 LEU A O 1
ATOM 626 N N . VAL A 1 93 ? 16.48275 4.90902 8.30806 1.000 45.68955 92 VAL A N 1
ATOM 627 C CA . VAL A 1 93 ? 17.26411 4.20469 7.29635 1.000 45.89257 92 VAL A CA 1
ATOM 628 C C . VAL A 1 93 ? 17.74075 2.85502 7.81793 1.000 55.62878 92 VAL A C 1
ATOM 629 O O . VAL A 1 93 ? 17.53233 1.81708 7.17952 1.000 51.82568 92 VAL A O 1
ATOM 633 N N . LEU A 1 94 ? 18.38067 2.84516 8.98640 1.000 48.03122 93 LEU A N 1
ATOM 634 C CA . LEU A 1 94 ? 19.07293 1.65545 9.46306 1.000 53.34710 93 LEU A CA 1
ATOM 635 C C . LEU A 1 94 ? 18.20819 0.73969 10.31785 1.000 53.97750 93 LEU A C 1
ATOM 636 O O . LEU A 1 94 ? 18.56793 -0.42899 10.49978 1.000 58.68309 93 LEU A O 1
ATOM 641 N N . ASP A 1 95 ? 17.08786 1.22638 10.84409 1.000 61.14006 94 ASP A N 1
ATOM 642 C CA . ASP A 1 95 ? 16.28054 0.44011 11.76686 1.000 52.64194 94 ASP A CA 1
ATOM 643 C C . ASP A 1 95 ? 14.87567 0.13781 11.27114 1.000 60.46577 94 ASP A C 1
ATOM 644 O O . ASP A 1 95 ? 14.30963 -0.88311 11.66824 1.000 59.26455 94 ASP A O 1
ATOM 649 N N . LEU A 1 96 ? 14.29636 0.98346 10.42024 1.000 43.17185 95 LEU A N 1
ATOM 650 C CA . LEU A 1 96 ? 12.90708 0.82380 10.01701 1.000 41.02652 95 LEU A CA 1
ATOM 651 C C . LEU A 1 96 ? 12.71991 0.55420 8.53145 1.000 45.28355 95 LEU A C 1
ATOM 652 O O . LEU A 1 96 ? 11.58708 0.29698 8.10723 1.000 46.86144 95 LEU A O 1
ATOM 657 N N . GLY A 1 97 ? 13.78135 0.59950 7.73269 1.000 36.69586 96 GLY A N 1
ATOM 658 C CA . GLY A 1 97 ? 13.62359 0.42588 6.29696 1.000 59.56820 96 GLY A CA 1
ATOM 659 C C . GLY A 1 97 ? 12.71997 1.46879 5.67819 1.000 51.59494 96 GLY A C 1
ATOM 660 O O . GLY A 1 97 ? 11.87657 1.13984 4.83461 1.000 56.76212 96 GLY A O 1
ATOM 661 N N . ALA A 1 98 ? 12.87384 2.72449 6.08787 1.000 52.47150 97 ALA A N 1
ATOM 662 C CA . ALA A 1 98 ? 12.03028 3.83359 5.65616 1.000 43.82017 97 ALA A CA 1
ATOM 663 C C . ALA A 1 98 ? 12.88873 4.95659 5.09398 1.000 47.94220 97 ALA A C 1
ATOM 664 O O . ALA A 1 98 ? 12.75698 6.12447 5.46601 1.000 51.58138 97 ALA A O 1
ATOM 666 N N . THR A 1 99 ? 13.80102 4.59677 4.18552 1.000 44.48957 98 THR A N 1
ATOM 667 C CA . THR A 1 99 ? 14.70817 5.57860 3.59758 1.000 45.20717 98 THR A CA 1
ATOM 668 C C . THR A 1 99 ? 13.95254 6.70368 2.90120 1.000 45.35143 98 THR A C 1
ATOM 669 O O . THR A 1 99 ? 14.42086 7.84837 2.88640 1.000 49.23289 98 THR A O 1
ATOM 673 N N . ASP A 1 100 ? 12.78597 6.40226 2.32489 1.000 43.65898 99 ASP A N 1
ATOM 674 C CA . ASP A 1 100 ? 11.99946 7.43723 1.66141 1.000 51.48960 99 ASP A CA 1
ATOM 675 C C . ASP A 1 100 ? 11.57677 8.52255 2.64360 1.000 52.03984 99 ASP A C 1
ATOM 676 O O . ASP A 1 100 ? 11.61044 9.71463 2.31583 1.000 52.96507 99 ASP A O 1
ATOM 681 N N . LEU A 1 101 ? 11.17247 8.12903 3.85360 1.000 44.98596 100 LEU A N 1
ATOM 682 C CA . LEU A 1 101 ? 10.82568 9.11380 4.87236 1.000 38.21443 100 LEU A CA 1
ATOM 683 C C . LEU A 1 101 ? 12.05914 9.86649 5.35314 1.000 38.61427 100 LEU A C 1
ATOM 684 O O . LEU A 1 101 ? 11.98398 11.06287 5.65651 1.000 44.38358 100 LEU A O 1
ATOM 689 N N . ALA A 1 102 ? 13.20135 9.18006 5.43752 1.000 30.68583 101 ALA A N 1
ATOM 690 C CA . ALA A 1 102 ? 14.44204 9.85280 5.80641 1.000 30.91791 101 ALA A CA 1
ATOM 691 C C . ALA A 1 102 ? 14.80619 10.92786 4.79123 1.000 40.09732 101 ALA A C 1
ATOM 692 O O . ALA A 1 102 ? 15.32221 11.99008 5.15829 1.000 41.00110 101 ALA A O 1
ATOM 694 N N . VAL A 1 103 ? 14.54883 10.66645 3.50748 1.000 45.88310 102 VAL A N 1
ATOM 695 C CA . VAL A 1 103 ? 14.77946 11.67523 2.47747 1.000 31.88732 102 VAL A CA 1
ATOM 696 C C . VAL A 1 103 ? 13.89581 12.89176 2.72283 1.000 34.83460 102 VAL A C 1
ATOM 697 O O . VAL A 1 103 ? 14.33849 14.03901 2.58426 1.000 39.68931 102 VAL A O 1
ATOM 701 N N . GLU A 1 104 ? 12.63328 12.66073 3.09349 1.000 42.11584 103 GLU A N 1
ATOM 702 C CA . GLU A 1 104 ? 11.73790 13.76825 3.41206 1.000 41.42099 103 GLU A CA 1
ATOM 703 C C . GLU A 1 104 ? 12.26454 14.58619 4.58346 1.000 49.27366 103 GLU A C 1
ATOM 704 O O . GLU A 1 104 ? 12.21919 15.82156 4.55687 1.000 50.75766 103 GLU A O 1
ATOM 710 N N . VAL A 1 105 ? 12.75954 13.91346 5.62519 1.000 41.27642 104 VAL A N 1
ATOM 711 C CA . VAL A 1 105 ? 13.32434 14.61983 6.77204 1.000 47.50763 104 VAL A CA 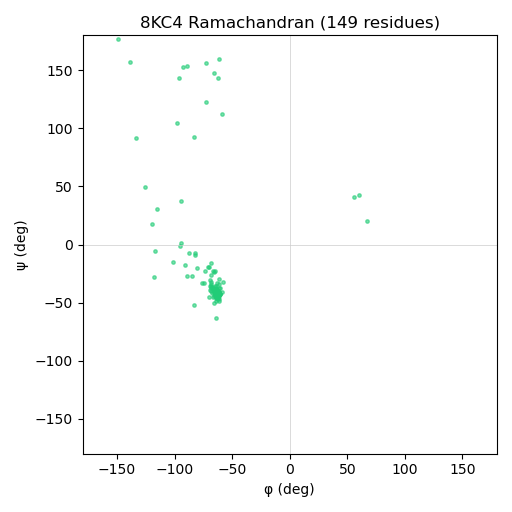1
ATOM 712 C C . VAL A 1 105 ? 14.55389 15.41595 6.35460 1.000 46.69393 104 VAL A C 1
ATOM 713 O O . VAL A 1 105 ? 14.72698 16.57482 6.7521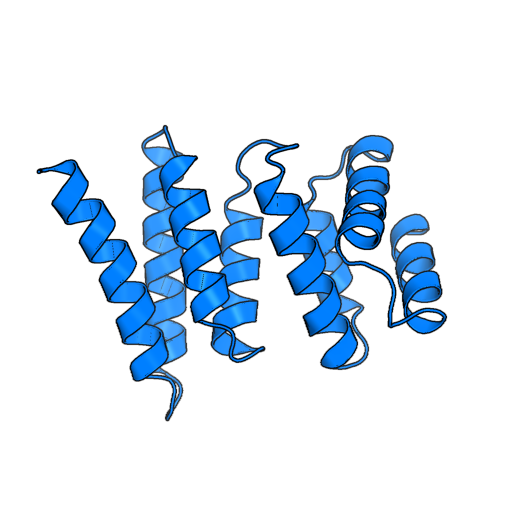0 1.000 52.51221 104 VAL A O 1
ATOM 717 N N . VAL A 1 106 ? 15.42732 14.80715 5.54870 1.000 44.52908 105 VAL A N 1
ATOM 718 C CA . VAL A 1 106 ? 16.62638 15.50092 5.08578 1.000 35.00129 105 VAL A CA 1
ATOM 719 C C . VAL A 1 106 ? 16.24879 16.70802 4.23700 1.000 34.92848 105 VAL A C 1
ATOM 720 O O . VAL A 1 106 ? 16.81600 17.79687 4.39177 1.000 46.28638 105 VAL A O 1
ATOM 724 N N . LYS A 1 107 ? 15.28045 16.53827 3.33305 1.000 40.08351 106 LYS A N 1
ATOM 725 C CA . LYS A 1 107 ? 14.82194 17.66201 2.52252 1.000 49.58703 106 LYS A CA 1
ATOM 726 C C . LYS A 1 107 ? 14.19392 18.74616 3.38951 1.000 54.88288 106 LYS A C 1
ATOM 727 O O . LYS A 1 107 ? 14.40917 19.94127 3.15522 1.000 45.14422 106 LYS A O 1
ATOM 733 N N . LEU A 1 108 ? 13.40664 18.34885 4.39229 1.000 44.64998 107 LEU A N 1
ATOM 734 C CA . LEU A 1 108 ? 12.84380 19.32545 5.31904 1.000 56.60713 107 LEU A CA 1
ATOM 735 C C . LEU A 1 108 ? 13.94078 20.03242 6.10469 1.000 41.11816 107 LEU A C 1
ATOM 736 O O . LEU A 1 108 ? 13.88107 21.25011 6.31249 1.000 59.00684 107 LEU A O 1
ATOM 741 N N . ALA A 1 109 ? 14.94917 19.28172 6.55506 1.000 41.48245 108 ALA A N 1
ATOM 742 C CA . ALA A 1 109 ? 16.06253 19.88965 7.27623 1.000 50.51899 108 ALA A CA 1
ATOM 743 C C . ALA A 1 109 ? 16.83930 20.84958 6.38404 1.000 54.46707 108 ALA A C 1
ATOM 744 O O . ALA A 1 109 ? 17.28756 21.90811 6.84092 1.000 67.08664 108 ALA A O 1
ATOM 746 N N . PHE A 1 110 ? 17.01460 20.49186 5.10819 1.000 50.54070 109 PHE A N 1
ATOM 747 C CA . PHE A 1 110 ? 17.71924 21.36869 4.17720 1.000 43.54619 109 PHE A CA 1
ATOM 748 C C . PHE A 1 110 ? 17.00977 22.70919 4.03660 1.000 44.28970 109 PHE A C 1
ATOM 749 O O . PHE A 1 110 ? 17.65514 23.76409 4.01702 1.000 56.88589 109 PHE A O 1
ATOM 757 N N . SER A 1 111 ? 15.67894 22.68752 3.93799 1.000 44.94664 110 SER A N 1
ATOM 758 C CA . SER A 1 111 ? 14.91777 23.91866 3.76780 1.000 48.86449 110 SER A CA 1
ATOM 759 C C . SER A 1 111 ? 14.91909 24.78640 5.01922 1.000 56.38555 110 SER A C 1
ATOM 760 O O . SER A 1 111 ? 14.63974 25.98611 4.92418 1.000 56.37384 110 SER A O 1
ATOM 763 N N . LEU A 1 112 ? 15.22418 24.21490 6.18377 1.000 50.96967 111 LEU A N 1
ATOM 764 C CA . LEU A 1 112 ? 15.21605 24.96030 7.43454 1.000 69.25340 111 LEU A CA 1
ATOM 765 C C . LEU A 1 112 ? 16.60632 25.37042 7.90381 1.000 69.79763 111 LEU A C 1
ATOM 766 O O . LEU A 1 112 ? 16.71416 26.23649 8.77832 1.000 71.85261 111 LEU A O 1
ATOM 771 N N . ALA A 1 113 ? 17.66475 24.78025 7.35186 1.000 68.08193 112 ALA A N 1
ATOM 772 C CA . ALA A 1 113 ? 19.03289 25.09587 7.76201 1.000 59.45349 112 ALA A CA 1
ATOM 773 C C . ALA A 1 113 ? 19.48477 26.34746 7.02067 1.000 67.01264 112 ALA A C 1
ATOM 774 O O . ALA A 1 113 ? 20.01005 26.28577 5.90830 1.000 72.34720 112 ALA A O 1
ATOM 776 N N . LYS A 1 114 ? 19.28077 27.50360 7.65189 1.000 61.87522 113 LYS A N 1
ATOM 777 C CA . LYS A 1 114 ? 19.63837 28.77984 7.04513 1.000 70.94746 113 LYS A CA 1
ATOM 778 C C . LYS A 1 114 ? 21.06414 29.21089 7.36090 1.000 71.20723 113 LYS A C 1
ATOM 779 O O . LYS A 1 114 ? 21.66866 29.94646 6.57145 1.000 83.01006 113 LYS A O 1
ATOM 781 N N . LYS A 1 115 ? 21.61354 28.77514 8.49027 1.000 67.58890 114 LYS A N 1
ATOM 782 C CA . LYS A 1 115 ? 22.95786 29.15710 8.89392 1.000 79.68737 114 LYS A CA 1
ATOM 783 C C . LYS A 1 115 ? 23.97791 28.13457 8.40802 1.000 66.52354 114 LYS A C 1
ATOM 784 O O . LYS A 1 115 ? 23.66603 26.95571 8.21775 1.000 61.94171 114 LYS A O 1
ATOM 786 N N . LYS A 1 116 ? 25.21108 28.60658 8.20672 1.000 62.97392 115 LYS A N 1
ATOM 787 C CA . LYS A 1 116 ? 26.27685 27.72795 7.73465 1.000 62.49330 115 LYS A CA 1
ATOM 788 C C . LYS A 1 116 ? 26.58481 26.63305 8.74841 1.000 63.26412 115 LYS A C 1
ATOM 789 O O . LYS A 1 116 ? 26.83006 25.48080 8.37135 1.000 62.20583 115 LYS A O 1
ATOM 791 N N . GLU A 1 117 ? 26.59134 26.97568 10.03994 1.000 64.40693 116 GLU A N 1
ATOM 792 C CA . GLU A 1 117 ? 26.86017 25.97666 11.07052 1.000 67.14383 116 GLU A CA 1
ATOM 793 C C . GLU A 1 117 ? 25.79868 24.88473 11.06625 1.000 55.88048 116 GLU A C 1
ATOM 794 O O . GLU A 1 117 ? 26.11699 23.69212 11.14504 1.000 54.22075 116 GLU A O 1
ATOM 800 N N . GLN A 1 118 ? 24.52483 25.27673 10.97902 1.000 54.08714 117 GLN A N 1
ATOM 801 C CA . GLN A 1 118 ? 23.45934 24.28615 10.87475 1.000 50.06650 117 GLN A CA 1
ATOM 802 C C . GLN A 1 118 ? 23.62572 23.44587 9.62009 1.000 58.23906 117 GLN A C 1
ATOM 803 O O . GLN A 1 118 ? 23.42594 22.22677 9.64481 1.000 56.59477 117 GLN A O 1
ATOM 809 N N . LEU A 1 119 ? 23.98671 24.08117 8.50809 1.000 56.90347 118 LEU A N 1
ATOM 810 C CA . LEU A 1 119 ? 24.15593 23.33199 7.27193 1.000 48.82640 118 LEU A CA 1
ATOM 811 C C . LEU A 1 119 ? 25.30067 22.33381 7.39080 1.000 50.02003 118 LEU A C 1
ATOM 812 O O . LEU A 1 119 ? 25.12750 21.14347 7.10497 1.000 46.34380 118 LEU A O 1
ATOM 817 N N . GLU A 1 120 ? 26.45846 22.78986 7.87831 1.000 50.67828 119 GLU A N 1
ATOM 818 C CA . GLU A 1 120 ? 27.64256 21.93567 7.91927 1.000 51.63840 119 GLU A CA 1
ATOM 819 C C . GLU A 1 120 ? 27.40215 20.68167 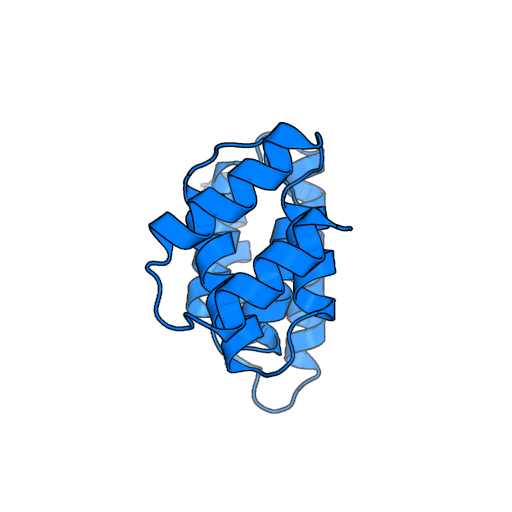8.75051 1.000 52.49365 119 GLU A C 1
ATOM 820 O O . GLU A 1 120 ? 27.82856 19.58490 8.36929 1.000 52.91552 119 GLU A O 1
ATOM 826 N N . LYS A 1 121 ? 26.72202 20.82074 9.88938 1.000 52.58581 120 LYS A N 1
ATOM 827 C CA . LYS A 1 121 ? 26.43102 19.65278 10.71352 1.000 58.66252 120 LYS A CA 1
ATOM 828 C C . LYS A 1 121 ? 25.44153 18.72115 10.02157 1.000 50.37145 120 LYS A C 1
ATOM 829 O O . LYS A 1 121 ? 25.52605 17.49633 10.17153 1.000 53.20651 120 LYS A O 1
ATOM 831 N N . LEU A 1 122 ? 24.49579 19.28049 9.26105 1.000 47.04637 121 LEU A N 1
ATOM 832 C CA . LEU A 1 122 ? 23.54300 18.44407 8.53585 1.000 52.87377 121 LEU A CA 1
ATOM 833 C C . LEU A 1 122 ? 24.22925 17.61741 7.45107 1.000 40.20152 121 LEU A C 1
ATOM 834 O O . LEU A 1 122 ? 23.90626 16.43752 7.27421 1.000 50.91226 121 LEU A O 1
ATOM 839 N N . LEU A 1 123 ? 25.17242 18.20879 6.70965 1.000 41.48254 122 LEU A N 1
ATOM 840 C CA . LEU A 1 123 ? 25.91119 17.42147 5.72316 1.000 56.54322 122 LEU A CA 1
ATOM 841 C C . LEU A 1 123 ? 26.74143 16.33261 6.38964 1.000 59.72394 122 LEU A C 1
ATOM 842 O O . LEU A 1 123 ? 26.83355 15.21047 5.87680 1.000 57.02947 122 LEU A O 1
ATOM 847 N N . LYS A 1 124 ? 27.36991 16.64920 7.52266 1.000 47.75376 123 LYS A N 1
ATOM 848 C CA . LYS A 1 124 ? 28.13608 15.63647 8.24001 1.000 59.93957 123 LYS A CA 1
ATOM 849 C C . LYS A 1 124 ? 27.23010 14.51705 8.73375 1.000 58.16652 123 LYS A C 1
ATOM 850 O O . LYS A 1 124 ? 27.61043 13.34046 8.70452 1.000 50.72845 123 LYS A O 1
ATOM 852 N N . ALA A 1 125 ? 26.02667 14.86558 9.19381 1.000 48.99601 124 ALA A N 1
ATOM 853 C CA . ALA A 1 125 ? 25.07024 13.84994 9.62089 1.000 52.80716 124 ALA A CA 1
ATOM 854 C C . ALA A 1 125 ? 24.67355 12.94721 8.45895 1.000 48.16881 124 ALA A C 1
ATOM 855 O O . ALA A 1 125 ? 24.60014 11.72169 8.60565 1.000 51.45279 124 ALA A O 1
ATOM 857 N N . ILE A 1 126 ? 24.41382 13.54012 7.29108 1.000 47.02540 125 ILE A N 1
ATOM 858 C CA . ILE A 1 126 ? 24.04290 12.75116 6.11876 1.000 48.62729 125 ILE A CA 1
ATOM 859 C C . ILE A 1 126 ? 25.18723 11.82993 5.71440 1.000 45.87546 125 ILE A C 1
ATOM 860 O O . ILE A 1 126 ? 24.97148 10.66381 5.36058 1.000 44.84565 125 ILE A O 1
ATOM 865 N N . ASP A 1 127 ? 26.42231 12.33556 5.76719 1.000 41.64158 126 ASP A N 1
ATOM 866 C CA . ASP A 1 127 ? 27.57815 11.50764 5.43685 1.000 50.09220 126 ASP A CA 1
ATOM 867 C C . ASP A 1 127 ? 27.71717 10.33789 6.40317 1.000 56.84643 126 ASP A C 1
ATOM 868 O O . ASP A 1 127 ? 28.03965 9.21762 5.99011 1.000 64.01234 126 ASP A O 1
ATOM 873 N N . GLU A 1 128 ? 27.48611 10.58087 7.69590 1.000 51.01358 127 GLU A N 1
ATOM 874 C CA . GLU A 1 128 ? 27.64608 9.52711 8.69451 1.000 53.89037 127 GLU A CA 1
ATOM 875 C C . GLU A 1 128 ? 26.65593 8.39053 8.46571 1.000 48.89702 127 GLU A C 1
ATOM 876 O O . GLU A 1 128 ? 27.01931 7.21016 8.53807 1.000 55.07160 127 GLU A O 1
ATOM 882 N N . VAL A 1 129 ? 25.39442 8.72884 8.18738 1.000 47.38096 128 VAL A N 1
ATOM 883 C CA . VAL A 1 129 ? 24.39004 7.69823 7.93375 1.000 47.40740 128 VAL A CA 1
ATOM 884 C C . VAL A 1 129 ? 24.73104 6.92506 6.66626 1.000 48.04262 128 VAL A C 1
ATOM 885 O O . VAL A 1 129 ? 24.50677 5.71060 6.58092 1.000 53.53698 128 VAL A O 1
ATOM 889 N N . ILE A 1 130 ? 25.27921 7.61475 5.66293 1.000 48.31533 129 ILE A N 1
ATOM 890 C CA . ILE A 1 130 ? 25.67925 6.94773 4.42560 1.000 58.35268 129 ILE A CA 1
ATOM 891 C C . ILE A 1 130 ? 26.77377 5.92339 4.70481 1.000 60.74537 129 ILE A C 1
ATOM 892 O O . ILE A 1 130 ? 26.73395 4.79174 4.20607 1.000 68.86167 129 ILE A O 1
ATOM 897 N N . GLU A 1 131 ? 27.76859 6.30724 5.50929 1.000 67.70826 130 GLU A N 1
ATOM 898 C CA . GLU A 1 131 ? 28.85341 5.38643 5.83625 1.000 67.06678 130 GLU A CA 1
ATOM 899 C C . GLU A 1 131 ? 28.33806 4.17633 6.60510 1.000 61.76008 130 GLU A C 1
ATOM 900 O O . GLU A 1 131 ? 28.74573 3.03983 6.33653 1.000 79.39145 130 GLU A O 1
ATOM 902 N N . LYS A 1 132 ? 27.44251 4.40111 7.56864 1.000 56.15824 131 LYS A N 1
ATOM 903 C CA . LYS A 1 132 ? 26.85746 3.28873 8.30954 1.000 69.15009 131 LYS A CA 1
ATOM 904 C C . LYS A 1 132 ? 26.00242 2.40969 7.40483 1.000 59.66903 131 LYS A C 1
ATOM 905 O O . LYS A 1 132 ? 26.02638 1.17889 7.52352 1.000 66.29397 131 LYS A O 1
ATOM 907 N N . ALA A 1 133 ? 25.23476 3.02393 6.50048 1.000 63.19767 132 ALA A N 1
ATOM 908 C CA . ALA A 1 133 ? 24.38803 2.24973 5.59833 1.000 60.11261 132 ALA A CA 1
ATOM 909 C C . ALA A 1 133 ? 25.22024 1.36357 4.68123 1.000 58.78028 132 ALA A C 1
ATOM 910 O O . ALA A 1 133 ? 24.87969 0.19626 4.45691 1.000 61.21770 132 ALA A O 1
ATOM 912 N N . ARG A 1 134 ? 26.32015 1.89752 4.14576 1.000 56.49915 133 ARG A N 1
ATOM 913 C CA . ARG A 1 134 ? 27.17367 1.10971 3.26529 1.000 60.93791 133 ARG A CA 1
ATOM 914 C C . ARG A 1 134 ? 27.89625 -0.00651 4.00697 1.000 71.22452 133 ARG A C 1
ATOM 915 O O . ARG A 1 134 ? 28.41862 -0.92311 3.36393 1.000 67.90339 133 ARG A O 1
ATOM 923 N N . LYS A 1 135 ? 27.94132 0.05013 5.33999 1.000 69.66022 134 LYS A N 1
ATOM 924 C CA . LYS A 1 135 ? 28.53230 -1.03575 6.11131 1.000 77.73277 134 LYS A CA 1
ATOM 925 C C . LYS A 1 135 ? 27.64240 -2.27109 6.13902 1.000 74.47044 134 LYS A C 1
ATOM 926 O O . LYS A 1 135 ? 28.14550 -3.37705 6.36312 1.000 79.69981 134 LYS A O 1
ATOM 932 N N . GLU A 1 136 ? 26.34099 -2.11002 5.92088 1.000 82.01813 135 GLU A N 1
ATOM 933 C CA . GLU A 1 136 ? 25.42215 -3.23555 5.86283 1.000 78.24563 135 GLU A CA 1
ATOM 934 C C . GLU A 1 136 ? 25.32756 -3.76635 4.43763 1.000 81.15042 135 GLU A C 1
ATOM 935 O O . GLU A 1 136 ? 25.54989 -3.03873 3.46593 1.000 96.38108 135 GLU A O 1
ATOM 941 N N . LYS A 1 137 ? 24.99787 -5.05448 4.3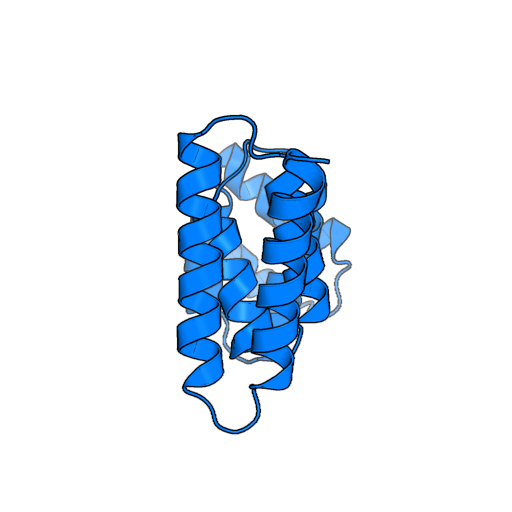2545 1.000 94.11794 136 LYS A N 1
ATOM 942 C CA . LYS A 1 137 ? 25.02067 -5.72644 3.02966 1.000 103.49877 136 LYS A CA 1
ATOM 943 C C . LYS A 1 137 ? 24.00059 -5.12428 2.06855 1.000 95.57763 136 LYS A C 1
ATOM 944 O O . LYS A 1 137 ? 24.36227 -4.55779 1.03095 1.000 96.24706 136 LYS A O 1
ATOM 946 N N . GLY A 1 138 ? 22.71701 -5.23076 2.40202 1.000 110.54114 137 GLY A N 1
ATOM 947 C CA . GLY A 1 138 ? 21.66978 -4.84863 1.47435 1.000 105.98386 137 GLY A CA 1
ATOM 948 C C . GLY A 1 138 ? 21.14595 -3.43682 1.63631 1.000 91.57752 137 GLY A C 1
ATOM 949 O O . GLY A 1 138 ? 19.94575 -3.19689 1.47452 1.000 92.95189 137 GLY A O 1
ATOM 950 N N . MET A 1 139 ? 22.03087 -2.48894 1.95005 1.000 85.67189 138 MET A N 1
ATOM 951 C CA . MET A 1 139 ? 21.64311 -1.09261 2.11809 1.000 80.16196 138 MET A CA 1
ATOM 952 C C . MET A 1 139 ? 22.36052 -0.17069 1.13778 1.000 79.37633 138 MET A C 1
ATOM 953 O O . MET A 1 139 ? 22.40465 1.04433 1.35552 1.000 83.12024 138 MET A O 1
ATOM 958 N N . ASP A 1 140 ? 22.92780 -0.72327 0.06278 1.000 81.22860 139 ASP A N 1
ATOM 959 C CA . ASP A 1 140 ? 23.59402 0.11176 -0.93210 1.000 86.56285 139 ASP A CA 1
ATOM 960 C C . ASP A 1 140 ? 22.60356 1.03912 -1.62571 1.000 75.03748 139 ASP A C 1
ATOM 961 O O . ASP A 1 140 ? 22.92019 2.20164 -1.90590 1.000 70.43237 139 ASP A O 1
ATOM 966 N N . ALA A 1 141 ? 21.40066 0.53793 -1.91865 1.000 78.03013 140 ALA A N 1
ATOM 967 C CA . ALA A 1 141 ? 20.37869 1.37211 -2.54318 1.000 72.38727 140 ALA A CA 1
ATOM 968 C C . ALA A 1 141 ? 19.96707 2.52047 -1.63106 1.000 71.22172 140 ALA A C 1
ATOM 969 O O . ALA A 1 141 ? 19.79710 3.65704 -2.08826 1.000 63.60975 140 ALA A O 1
ATOM 971 N N . ALA A 1 142 ? 19.79361 2.24054 -0.33711 1.000 70.58690 141 ALA A N 1
ATOM 972 C CA . ALA A 1 142 ? 19.42076 3.29088 0.60453 1.000 60.23087 141 ALA A CA 1
ATOM 973 C C . ALA A 1 142 ? 20.51071 4.34953 0.71043 1.000 57.77382 141 ALA A C 1
ATOM 974 O O . ALA A 1 142 ? 20.21742 5.54869 0.78444 1.000 54.91310 141 ALA A O 1
ATOM 976 N N . ALA A 1 143 ? 21.77622 3.92359 0.72492 1.000 63.90675 142 ALA A N 1
ATOM 977 C CA . ALA A 1 143 ? 22.87941 4.87559 0.80485 1.000 58.43591 142 ALA A CA 1
ATOM 978 C C . ALA A 1 143 ? 22.92356 5.77544 -0.42354 1.000 57.47061 142 ALA A C 1
ATOM 979 O O . ALA A 1 143 ? 23.20908 6.97392 -0.31488 1.000 57.82492 142 ALA A O 1
ATOM 981 N N . GLU A 1 144 ? 22.65300 5.21236 -1.60378 1.000 60.16837 143 GLU A N 1
ATOM 982 C CA . GLU A 1 144 ? 22.64979 6.01330 -2.82402 1.000 69.30974 143 GLU A CA 1
ATOM 983 C C . GLU A 1 144 ? 21.55923 7.07626 -2.78610 1.000 56.30783 143 GLU A C 1
ATOM 984 O O . GLU A 1 144 ? 21.77308 8.21196 -3.22722 1.000 54.50088 143 GLU A O 1
ATOM 990 N N . LYS A 1 145 ? 20.38009 6.72416 -2.26730 1.000 55.88060 144 LYS A N 1
ATOM 991 C CA . LYS A 1 145 ? 19.28682 7.68780 -2.19441 1.000 53.62548 144 LYS A CA 1
ATOM 992 C C . LYS A 1 145 ? 19.65268 8.86978 -1.30577 1.000 61.08408 144 LYS A C 1
ATOM 993 O O . LYS A 1 145 ? 19.32507 10.01864 -1.62332 1.000 70.36026 144 LYS A O 1
ATOM 995 N N . LEU A 1 146 ? 20.32872 8.60832 -0.18478 1.000 49.73066 145 LEU A N 1
ATOM 996 C CA . LEU A 1 146 ? 20.77586 9.69890 0.67594 1.000 61.21295 145 LEU A CA 1
ATOM 997 C C . LEU A 1 146 ? 21.82730 10.55712 -0.01730 1.000 52.00255 145 LEU A C 1
ATOM 998 O O . LEU A 1 146 ? 21.82041 11.78620 0.11884 1.000 48.59990 145 LEU A O 1
ATOM 1003 N N . ARG A 1 147 ? 22.74600 9.92750 -0.75458 1.000 49.26462 146 ARG A N 1
ATOM 1004 C CA . ARG A 1 147 ? 23.76715 10.68648 -1.47012 1.000 49.53262 146 ARG A CA 1
ATOM 1005 C C . ARG A 1 147 ? 23.14728 11.57976 -2.53710 1.000 48.53268 146 ARG A C 1
ATOM 1006 O O . ARG A 1 147 ? 23.57978 12.72242 -2.72798 1.000 47.56261 146 ARG A O 1
ATOM 1014 N N . GLU A 1 148 ? 22.13748 11.07172 -3.24890 1.000 51.31685 147 GLU A N 1
ATOM 1015 C CA . GLU A 1 148 ? 21.53778 11.83498 -4.33917 1.000 49.41714 147 GLU A CA 1
ATOM 1016 C C . GLU A 1 148 ? 20.86437 13.10550 -3.83220 1.000 57.35981 147 GLU A C 1
ATOM 1017 O O . GLU A 1 148 ? 21.02258 14.17769 -4.42792 1.000 59.09343 147 GLU A O 1
ATOM 1019 N N . VAL A 1 149 ? 20.10922 13.00935 -2.73465 1.000 54.52397 148 VAL A N 1
ATOM 1020 C CA . VAL A 1 149 ? 19.40972 14.18497 -2.22245 1.000 45.45512 148 VAL A CA 1
ATOM 1021 C C . VAL A 1 149 ? 20.40059 15.20577 -1.67057 1.000 44.43844 148 VAL A C 1
ATOM 1022 O O . VAL A 1 149 ? 20.18913 16.41844 -1.79110 1.000 45.11103 148 VAL A O 1
ATOM 1026 N N . LYS A 1 150 ? 21.49203 14.74142 -1.05518 1.000 45.47182 149 LYS A N 1
ATOM 1027 C CA . LYS A 1 150 ? 22.54189 15.66239 -0.63097 1.000 44.35392 149 LYS A CA 1
ATOM 1028 C C . LYS A 1 150 ? 23.20723 16.31541 -1.83521 1.000 44.55551 149 LYS A C 1
ATOM 1029 O O . LYS A 1 150 ? 23.44543 17.52916 -1.84775 1.000 44.63047 149 LYS A O 1
ATOM 1035 N N . GLU A 1 151 ? 23.51533 15.51641 -2.85882 1.000 45.26191 150 GLU A N 1
ATOM 1036 C CA . GLU A 1 151 ? 24.09584 16.05701 -4.08258 1.000 45.98395 150 GLU A CA 1
ATOM 1037 C C . GLU A 1 151 ? 23.13335 17.01917 -4.76524 1.000 47.51153 150 GLU A C 1
ATOM 1038 O O . GLU A 1 151 ? 23.54753 18.06426 -5.28092 1.000 45.71244 150 GLU A O 1
ATOM 1044 N N . LYS A 1 152 ? 21.84090 16.68359 -4.77218 1.000 48.90930 151 LYS A N 1
ATOM 1045 C CA . LYS A 1 152 ? 20.85158 17.55097 -5.40163 1.000 46.04341 151 LYS A CA 1
ATOM 1046 C C . LYS A 1 152 ? 20.80392 18.91571 -4.72759 1.000 45.77406 151 LYS A C 1
ATOM 1047 O O . LYS A 1 152 ? 20.71126 19.94558 -5.40517 1.000 51.52689 151 LYS A O 1
ATOM 1053 N N . TYR A 1 153 ? 20.85957 18.94757 -3.39317 1.000 45.07139 152 TYR A N 1
ATOM 1054 C CA . TYR A 1 153 ? 20.83830 20.23169 -2.70161 1.000 45.80944 152 TYR A CA 1
ATOM 1055 C C . TYR A 1 153 ? 22.06662 21.06285 -3.04548 1.000 46.03750 152 TYR A C 1
ATOM 1056 O O . TYR A 1 153 ? 21.95640 22.26423 -3.31646 1.000 47.22350 152 TYR A O 1
ATOM 1065 N N . LEU A 1 154 ? 23.24851 20.44301 -3.02375 1.000 45.55785 153 LEU A N 1
ATOM 1066 C CA . LEU A 1 154 ? 24.47851 21.18502 -3.27804 1.000 46.45017 153 LEU A CA 1
ATOM 1067 C C . LEU A 1 154 ? 24.51972 21.71805 -4.70497 1.000 46.71492 153 LEU A C 1
ATOM 1068 O O . LEU A 1 154 ? 24.95553 22.85195 -4.93682 1.000 47.78974 153 LEU A O 1
ATOM 1073 N N . LEU A 1 155 ? 24.07265 20.91439 -5.67289 1.000 46.34420 154 LEU A N 1
ATOM 1074 C CA . LEU A 1 155 ? 24.07350 21.35281 -7.06516 1.000 56.66819 154 LEU A CA 1
ATOM 1075 C C . LEU A 1 155 ? 23.09432 22.50013 -7.28408 1.000 47.90171 154 LEU A C 1
ATOM 1076 O O . LEU A 1 155 ? 23.42693 23.49755 -7.93495 1.000 50.46752 154 LEU A O 1
ATOM 1081 N N . GLU A 1 156 ? 21.87939 22.37815 -6.74214 1.000 50.09128 155 GLU A N 1
ATOM 1082 C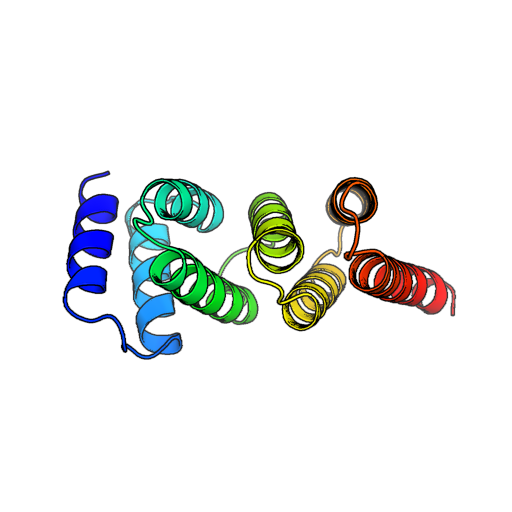 CA . GLU A 1 156 ? 20.86797 23.40735 -6.95929 1.000 50.23511 155 GLU A CA 1
ATOM 1083 C C . GLU A 1 156 ? 21.22917 24.71103 -6.26123 1.000 56.06711 155 GLU A C 1
ATOM 1084 O O . GLU A 1 156 ? 20.79220 25.78345 -6.69428 1.000 52.72832 155 GLU A O 1
ATOM 1090 N N . HIS A 1 157 ? 22.01377 24.64181 -5.18289 1.000 57.08997 156 HIS A N 1
ATOM 1091 C CA . HIS A 1 157 ? 22.45864 25.86124 -4.51654 1.000 51.93239 156 HIS A CA 1
ATOM 1092 C C . HIS A 1 157 ? 23.31787 26.70964 -5.44470 1.000 59.73231 156 HIS A C 1
ATOM 1093 O O . HIS A 1 157 ? 23.19035 27.93932 -5.47139 1.000 64.69298 156 HIS A O 1
ATOM 1100 N N . HIS A 1 158 ? 24.20110 26.07101 -6.21210 1.000 51.89459 157 HIS A N 1
ATOM 1101 C CA . HIS A 1 158 ? 25.00236 26.77895 -7.20061 1.000 59.88882 157 HIS A CA 1
ATOM 1102 C C . HIS A 1 158 ? 24.26010 27.00339 -8.51145 1.000 67.36408 157 HIS A C 1
ATOM 1103 O O . HIS A 1 158 ? 24.75811 27.74337 -9.36651 1.000 63.93806 157 HIS A O 1
ATOM 1110 N N . HIS A 1 159 ? 23.09190 26.39361 -8.68820 1.000 56.81944 158 HIS A N 1
ATOM 1111 C CA . HIS A 1 159 ? 22.31529 26.55608 -9.91240 1.000 69.50533 158 HIS A CA 1
ATOM 1112 C C . HIS A 1 159 ? 21.62807 27.91733 -9.95057 1.000 70.26914 158 HIS A C 1
ATOM 1113 O O . HIS A 1 159 ? 20.41548 28.00728 -10.14281 1.000 84.71602 158 HIS A O 1
#

Solvent-accessible surface area: 8154 Å² total; per-residue (Å²): 114,88,44,16,55,63,16,30,64,82,10,101,82,71,68,138,28,89,57,44,98,3,0,72,30,0,31,57,28,6,121,89,79,66,50,127,16,8,63,5,0,100,88,8,42,84,88,26,92,68,100,89,13,26,81,22,7,0,51,0,0,25,128,4,22,45,89,62,54,48,125,29,32,26,95,4,1,94,50,0,3,53,4,0,1,59,81,12,66,13,21,105,58,0,20,88,2,0,103,57,0,16,89,70,10,104,51,77,146,60,37,122,49,1,20,51,10,2,65,97,0,15,63,26,0,125,169,86,104,77,38,93,85,12,0,78,37,0,88,31,19,35,73,126,54,74,112,103,134,170,172

Radius of gyration: 15.71 Å; Cα contacts (8 Å, |Δi|>4): 130; chains: 1; bounding box: 33×35×45 Å

Foldseek 3Di:
DVLLVVLVVVCVVPVPDDLQVNLVSLVVVCVVVVHDSLVSLVVQCVVQPDLSSNVSSLSSVLVNVVVPPDADDLSSLLVSLLCCQVPVVNLVSNLVSLVSQLVRQPDPVSVVVSVVSLVVSLVVQVVDDPRPVSSVSSVVSVVVSVVVVVD

Sequence (151 aa):
KKKIEEFANFFIENKDVDLDELADKILEIAEETGTHIGDIYEQLVALAPDEETLRTLTLALVRLLGRRKEPLDLDLVRLLVETLVLDLGATDLAVEVVKLAFSLAKKKEQLEKLLKAIDEVIEKARKEKGMDAAAEKLREVKEKYLLEHHH

B-factor: mean 64.45, std 17.41, range [30.08, 124.67]

Secondary structure (DSSP, 8-state):
-HHHHHHHHHHHH-TT--HHHHHHHHHHHHHHHT--HHHHHHHHHHT--SHHHHHHHHHHHHHHHHHT-S---HHHHHHHHHIIIIISS-HHHHHHHHHHHHHH--SHHHHHHHHHHHHHHHHHHHHSGGGHHHHHHHHHHHHHHHHHHH-

Nearest PDB structures (foldseek):
  8kc4-assembly1_A  TM=1.007E+00  e=3.110E-19  synthetic construct
  5cwh-assembly1_A  TM=5.314E-01  e=7.056E-03  synthetic construct
  1hu3-assembly1_A  TM=5.111E-01  e=4.536E+00  Homo sapiens
  4jhr-assembly1_A  TM=4.221E-01  e=2.273E+00  Mus musculus
  3txn-assembly1_A  TM=4.570E-01  e=8.202E+00  Drosophila melanogaster